Protein AF-A0A9X3T5K3-F1 (afdb_monomer)

Sequence (96 aa):
MSTPELENLAESITALAGARDRIPLNHLLRETALNILILARIASNRLDDRLRREEIESAADHLVTQLRHAAWELPPPPPMAPPSPPDPSPPPPPAH

Foldseek 3Di:
DDDVVVVVVVVVVVVCVVCVVVDPLLVVLQVVLVVLQVVLVVVLVPDPDPVVSVVSNVVSVVSSVVSNVVSVPDDDPDPDDPPDPPDPDDDDDDDD

Organism: NCBI:txid2670330

Mean predicted aligned error: 10.15 Å

Solvent-accessible surface area (backbone atoms only — not comparable to full-atom values): 5841 Å² total; per-residue (Å²): 132,90,56,68,69,60,53,53,48,53,51,49,52,52,52,46,67,74,43,46,92,79,47,57,65,44,56,54,33,50,55,48,33,50,51,46,52,54,50,39,52,58,53,34,74,71,45,89,50,65,67,62,25,52,50,47,50,52,53,42,52,52,50,34,51,53,32,49,51,55,33,66,74,45,79,78,73,78,79,78,76,75,80,77,77,78,78,79,77,79,81,80,79,85,88,131

Structure (mmCIF, N/CA/C/O backbone):
data_AF-A0A9X3T5K3-F1
#
_entry.id   AF-A0A9X3T5K3-F1
#
loop_
_atom_site.group_PDB
_atom_site.id
_atom_site.type_symbol
_atom_site.label_atom_id
_atom_site.label_alt_id
_atom_site.label_comp_id
_atom_site.label_asym_id
_atom_site.label_entity_id
_atom_site.label_seq_id
_atom_site.pdbx_PDB_ins_code
_atom_site.Cartn_x
_atom_site.Cartn_y
_atom_site.Cartn_z
_atom_site.occupancy
_atom_site.B_iso_or_equiv
_atom_site.auth_seq_id
_atom_site.auth_comp_id
_atom_site.auth_asym_id
_atom_site.auth_atom_id
_atom_site.pdbx_PDB_model_num
ATOM 1 N N . MET A 1 1 ? -22.146 -14.484 -2.124 1.00 51.75 1 MET A N 1
ATOM 2 C CA . MET A 1 1 ? -22.370 -13.620 -3.300 1.00 51.75 1 MET A CA 1
ATOM 3 C C . MET A 1 1 ? -21.000 -13.262 -3.837 1.00 51.75 1 MET A C 1
ATOM 5 O O . MET A 1 1 ? -20.180 -12.837 -3.032 1.00 51.75 1 MET A O 1
ATOM 9 N N . SER A 1 2 ? -20.719 -13.520 -5.113 1.00 69.25 2 SER A N 1
ATOM 10 C CA . SER A 1 2 ? -19.504 -13.026 -5.766 1.00 69.25 2 SER A CA 1
ATOM 11 C C . SER A 1 2 ? -19.620 -11.514 -5.945 1.00 69.25 2 SER A C 1
ATOM 13 O O . SER A 1 2 ? -20.669 -11.009 -6.345 1.00 69.25 2 SER A O 1
ATOM 15 N N . THR A 1 3 ? -18.570 -10.789 -5.575 1.00 85.56 3 THR A N 1
ATOM 16 C CA . THR A 1 3 ? -18.431 -9.351 -5.827 1.00 85.56 3 THR A CA 1
ATOM 17 C C . THR A 1 3 ? -17.565 -9.191 -7.076 1.00 85.56 3 THR A C 1
ATOM 19 O O . THR A 1 3 ? -16.348 -9.373 -6.960 1.00 85.56 3 THR A O 1
ATOM 22 N N . PRO A 1 4 ? -18.151 -8.906 -8.252 1.00 87.50 4 PRO A N 1
ATOM 23 C CA . PRO A 1 4 ? -17.423 -8.896 -9.523 1.00 87.50 4 PRO A CA 1
ATOM 24 C C . PRO A 1 4 ? -16.251 -7.903 -9.528 1.00 87.50 4 PRO A C 1
ATOM 26 O O . PRO A 1 4 ? -15.230 -8.144 -10.162 1.00 87.50 4 PRO A O 1
ATOM 29 N N . GLU A 1 5 ? -16.328 -6.815 -8.762 1.00 86.44 5 GLU A N 1
ATOM 30 C CA . GLU A 1 5 ? -15.237 -5.850 -8.605 1.00 86.44 5 GLU A CA 1
ATOM 31 C C . GLU A 1 5 ? -14.012 -6.454 -7.901 1.00 86.44 5 GLU A C 1
ATOM 33 O O . GLU A 1 5 ? -12.876 -6.128 -8.244 1.00 86.44 5 GLU A O 1
ATOM 38 N N . LEU A 1 6 ? -14.230 -7.348 -6.931 1.00 84.06 6 LEU A N 1
ATOM 39 C CA . LEU A 1 6 ? -13.151 -8.039 -6.222 1.00 84.06 6 LEU A CA 1
ATOM 40 C C . LEU A 1 6 ? -12.496 -9.104 -7.107 1.00 84.06 6 LEU A C 1
ATOM 42 O O . LEU A 1 6 ? -11.281 -9.277 -7.054 1.00 84.06 6 LEU A O 1
ATOM 46 N N . GLU A 1 7 ? -13.290 -9.788 -7.929 1.00 86.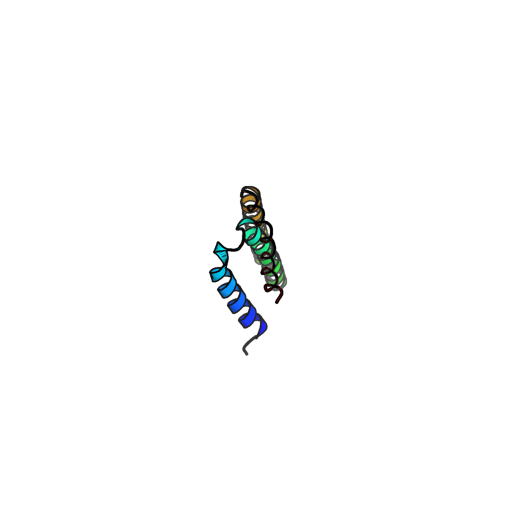69 7 GLU A N 1
ATOM 47 C CA . GLU A 1 7 ? -12.798 -10.754 -8.917 1.00 86.69 7 GLU A CA 1
ATOM 48 C C . GLU A 1 7 ? -11.942 -10.043 -9.973 1.00 86.69 7 GLU A C 1
ATOM 50 O O . GLU A 1 7 ? -10.789 -10.417 -10.180 1.00 86.69 7 GLU A O 1
ATOM 55 N N . ASN A 1 8 ? -12.432 -8.924 -10.515 1.00 86.44 8 ASN A N 1
ATOM 56 C CA . ASN A 1 8 ? -11.677 -8.078 -11.442 1.00 86.44 8 ASN A CA 1
ATOM 57 C C . ASN A 1 8 ? -10.371 -7.553 -10.826 1.00 86.44 8 ASN A C 1
ATOM 59 O O . ASN A 1 8 ? -9.341 -7.494 -11.502 1.00 86.44 8 ASN A O 1
ATOM 63 N N . LEU A 1 9 ? -10.382 -7.174 -9.542 1.00 82.25 9 LEU A N 1
ATOM 64 C CA . LEU A 1 9 ? -9.172 -6.760 -8.830 1.00 82.25 9 LEU A CA 1
ATOM 65 C C . LEU A 1 9 ? -8.174 -7.920 -8.702 1.00 82.25 9 LEU A C 1
ATOM 67 O O . LEU A 1 9 ? -6.985 -7.727 -8.954 1.00 82.25 9 LEU A O 1
ATOM 71 N N . ALA A 1 10 ? -8.637 -9.117 -8.339 1.00 83.56 10 ALA A N 1
ATOM 72 C CA . ALA A 1 10 ? -7.788 -10.300 -8.213 1.00 83.56 10 ALA A CA 1
ATOM 73 C C . ALA A 1 10 ? -7.163 -10.708 -9.560 1.00 83.56 10 ALA A C 1
ATOM 75 O O . ALA A 1 10 ? -5.963 -11.002 -9.628 1.00 83.56 10 ALA A O 1
ATOM 76 N N . GLU A 1 11 ? -7.939 -10.655 -10.644 1.00 87.00 11 GLU A N 1
ATOM 77 C CA . GLU A 1 11 ? -7.443 -10.867 -12.006 1.00 87.00 11 GLU A CA 1
ATOM 78 C C . GLU A 1 11 ? -6.421 -9.798 -12.403 1.00 87.00 11 GLU A C 1
ATOM 80 O O . GLU A 1 11 ? -5.347 -10.125 -12.909 1.00 87.00 11 GLU A O 1
ATOM 85 N N . SER A 1 12 ? -6.695 -8.528 -12.095 1.00 85.44 12 SER A N 1
ATOM 86 C CA . SER A 1 12 ? -5.789 -7.411 -12.384 1.00 85.44 12 SER A CA 1
ATOM 87 C C . SER A 1 12 ? -4.463 -7.524 -11.627 1.00 85.44 12 SER A C 1
ATOM 89 O O . SER A 1 12 ? -3.405 -7.290 -12.208 1.00 85.44 12 SER A O 1
ATOM 91 N N . ILE A 1 13 ? -4.488 -7.932 -10.353 1.00 84.06 13 ILE A N 1
ATOM 92 C CA . ILE A 1 13 ? -3.277 -8.192 -9.555 1.00 84.06 13 ILE A CA 1
ATOM 93 C C . ILE A 1 13 ? -2.482 -9.360 -10.152 1.00 84.06 13 ILE A C 1
ATOM 95 O O . ILE A 1 13 ? -1.256 -9.295 -10.249 1.00 84.06 13 ILE A O 1
ATOM 99 N N . THR A 1 14 ? -3.167 -10.414 -10.597 1.00 84.12 14 THR A N 1
ATOM 100 C CA . THR A 1 14 ? -2.526 -11.568 -11.242 1.00 84.12 14 THR A CA 1
ATOM 101 C C . THR A 1 14 ? -1.875 -11.175 -12.571 1.00 84.12 14 THR A C 1
ATOM 103 O O . THR A 1 14 ? -0.716 -11.514 -12.823 1.00 84.12 14 THR A O 1
ATOM 106 N N . ALA A 1 15 ? -2.577 -10.398 -13.399 1.00 84.88 15 ALA A N 1
ATOM 107 C CA . ALA A 1 15 ? -2.048 -9.855 -14.646 1.00 84.88 15 ALA A CA 1
ATOM 108 C C . ALA A 1 15 ? -0.841 -8.933 -14.398 1.00 84.88 15 ALA A C 1
ATOM 110 O O . ALA A 1 15 ? 0.179 -9.050 -15.081 1.00 84.88 15 ALA A O 1
ATOM 111 N N . LEU A 1 16 ? -0.913 -8.076 -13.374 1.00 82.81 16 LEU A N 1
ATOM 112 C CA . LEU A 1 16 ? 0.186 -7.213 -12.942 1.00 82.81 16 LEU A CA 1
ATOM 113 C C . LEU A 1 16 ? 1.420 -8.028 -12.536 1.00 82.81 16 LEU A C 1
ATOM 115 O O . LEU A 1 16 ? 2.530 -7.715 -12.963 1.00 82.81 16 LEU A O 1
ATOM 119 N N . ALA A 1 17 ? 1.237 -9.106 -11.770 1.00 81.25 17 ALA A N 1
ATOM 120 C CA . ALA A 1 17 ? 2.328 -9.993 -11.380 1.00 81.25 17 ALA A CA 1
ATOM 121 C C . ALA A 1 17 ? 3.016 -10.640 -12.594 1.00 81.25 17 ALA A C 1
ATOM 123 O O . ALA A 1 17 ? 4.235 -10.820 -12.569 1.00 81.25 17 ALA A O 1
ATOM 124 N N . GLY A 1 18 ? 2.262 -10.954 -13.652 1.00 80.50 18 GLY A N 1
ATOM 125 C CA . GLY A 1 18 ? 2.793 -11.459 -14.922 1.00 80.50 18 GLY A CA 1
ATOM 126 C C . GLY A 1 18 ? 3.472 -10.395 -15.795 1.00 80.50 18 GLY A C 1
ATOM 127 O O . GLY A 1 18 ? 4.340 -10.726 -16.599 1.00 80.50 18 GLY A O 1
ATOM 128 N N . ALA A 1 19 ? 3.115 -9.120 -15.631 1.00 83.94 19 ALA A N 1
ATOM 129 C CA . ALA A 1 19 ? 3.678 -7.996 -16.382 1.00 83.94 19 ALA A CA 1
ATOM 130 C C . ALA A 1 19 ? 4.787 -7.233 -15.635 1.00 83.94 19 ALA A C 1
ATOM 132 O O . ALA A 1 19 ? 5.365 -6.307 -16.205 1.00 83.94 19 ALA A O 1
ATOM 133 N N . ARG A 1 20 ? 5.097 -7.605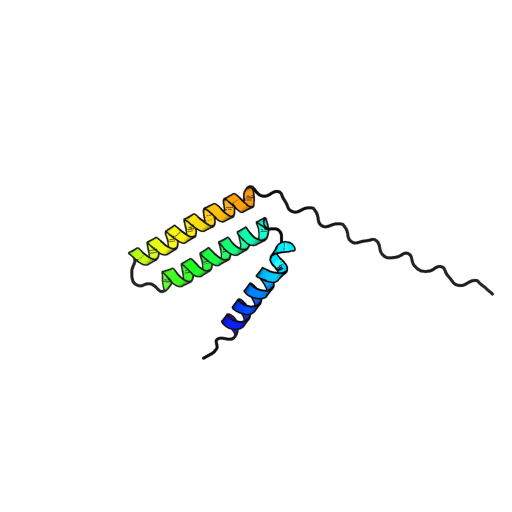 -14.384 1.00 77.81 20 ARG A N 1
ATOM 134 C CA . ARG A 1 20 ? 6.000 -6.868 -13.479 1.00 77.81 20 ARG A CA 1
ATOM 135 C C . ARG A 1 20 ? 7.370 -6.536 -14.076 1.00 77.81 20 ARG A C 1
ATOM 137 O O . ARG A 1 20 ? 7.899 -5.472 -13.794 1.00 77.81 20 ARG A O 1
ATOM 144 N N . ASP A 1 21 ? 7.905 -7.396 -14.942 1.00 81.00 21 ASP A N 1
ATOM 145 C CA . ASP A 1 21 ? 9.223 -7.200 -15.564 1.00 81.00 21 ASP A CA 1
ATOM 146 C C . ASP A 1 21 ? 9.211 -6.103 -16.647 1.00 81.00 21 ASP A C 1
ATOM 148 O O . ASP A 1 21 ? 10.259 -5.638 -17.088 1.00 81.00 21 ASP A O 1
ATOM 152 N N . ARG A 1 22 ? 8.019 -5.679 -17.089 1.00 84.81 22 ARG A N 1
ATOM 153 C CA . ARG A 1 22 ? 7.807 -4.625 -18.096 1.00 84.81 22 ARG A CA 1
ATOM 154 C C . ARG A 1 22 ? 7.458 -3.276 -17.478 1.00 84.81 22 ARG A C 1
ATOM 156 O O . ARG A 1 22 ? 7.395 -2.282 -18.197 1.00 84.81 22 ARG A O 1
ATOM 163 N N . ILE A 1 23 ? 7.189 -3.239 -16.175 1.00 83.12 23 ILE A N 1
ATOM 164 C CA . ILE A 1 23 ? 6.789 -2.024 -15.470 1.00 83.12 23 ILE A CA 1
ATOM 165 C C . ILE A 1 23 ? 7.984 -1.562 -14.639 1.00 83.12 23 ILE A C 1
ATOM 167 O O . ILE A 1 23 ? 8.523 -2.351 -13.862 1.00 83.12 23 ILE A O 1
ATOM 171 N N . PRO A 1 24 ? 8.411 -0.296 -14.764 1.00 87.44 24 PRO A N 1
ATOM 172 C CA . PRO A 1 24 ? 9.482 0.232 -13.935 1.00 87.44 24 PRO A CA 1
ATOM 173 C C . PRO A 1 24 ? 9.203 0.008 -12.442 1.00 87.44 24 PRO A C 1
ATOM 175 O O . PRO A 1 24 ? 8.152 0.401 -11.931 1.00 87.44 24 PRO A O 1
ATOM 178 N N . LEU A 1 25 ? 10.147 -0.615 -11.730 1.00 86.75 25 LEU A N 1
ATOM 179 C CA . LEU A 1 25 ? 9.976 -0.974 -10.316 1.00 86.75 25 LEU A CA 1
ATOM 180 C C . LEU A 1 25 ? 9.652 0.249 -9.445 1.00 86.75 25 LEU A C 1
ATOM 182 O O . LEU A 1 25 ? 8.819 0.170 -8.548 1.00 86.75 25 LEU A O 1
ATOM 186 N N . ASN A 1 26 ? 10.246 1.405 -9.743 1.00 88.38 26 ASN A N 1
ATOM 187 C CA . ASN A 1 26 ? 9.944 2.659 -9.056 1.00 88.38 26 ASN A CA 1
ATOM 188 C C . ASN A 1 26 ? 8.466 3.071 -9.197 1.00 88.38 26 ASN A C 1
ATOM 190 O O . ASN A 1 26 ? 7.892 3.619 -8.256 1.00 88.38 26 ASN A O 1
ATOM 194 N N . HIS A 1 27 ? 7.840 2.798 -10.345 1.00 88.69 27 HIS A N 1
ATOM 195 C CA . HIS A 1 27 ? 6.416 3.041 -10.559 1.00 88.69 27 HIS A CA 1
ATOM 196 C C . HIS A 1 27 ? 5.581 2.046 -9.748 1.00 88.69 27 HIS A C 1
ATOM 198 O O . HIS A 1 27 ? 4.728 2.473 -8.973 1.00 88.69 27 HIS A O 1
ATOM 204 N N . LEU A 1 28 ? 5.904 0.749 -9.812 1.00 89.12 28 LEU A N 1
ATOM 205 C CA . LEU A 1 28 ? 5.221 -0.286 -9.022 1.00 89.12 28 LEU A CA 1
ATOM 206 C C . LEU A 1 28 ? 5.229 0.018 -7.520 1.00 89.12 28 LEU A C 1
ATOM 208 O O . LEU A 1 28 ? 4.194 -0.094 -6.864 1.00 89.12 28 LEU A O 1
ATOM 212 N N . LEU A 1 29 ? 6.374 0.432 -6.972 1.00 91.62 29 LEU A N 1
ATOM 213 C CA . LEU A 1 29 ? 6.508 0.769 -5.552 1.00 91.62 29 LEU A CA 1
ATOM 214 C C . LEU A 1 29 ? 5.639 1.972 -5.156 1.00 91.62 29 LEU A C 1
ATOM 216 O O . LEU A 1 29 ? 5.020 1.954 -4.091 1.00 91.62 29 LEU A O 1
ATOM 220 N N . ARG A 1 30 ? 5.546 2.998 -6.013 1.00 91.56 30 ARG A N 1
ATOM 221 C CA . ARG A 1 30 ? 4.707 4.183 -5.766 1.00 91.56 30 ARG A CA 1
ATOM 222 C C . ARG A 1 30 ? 3.216 3.847 -5.783 1.00 91.56 30 ARG A C 1
ATOM 224 O O . ARG A 1 30 ? 2.512 4.246 -4.857 1.00 91.56 30 ARG A O 1
ATOM 231 N N . GLU A 1 31 ? 2.756 3.089 -6.778 1.00 91.94 31 GLU A N 1
ATOM 232 C CA . GLU A 1 31 ? 1.349 2.662 -6.861 1.00 91.94 31 GLU A CA 1
ATOM 233 C C . GLU A 1 31 ? 0.981 1.731 -5.702 1.00 91.94 31 GLU A C 1
ATOM 235 O O . GLU A 1 31 ? -0.066 1.878 -5.074 1.00 91.94 31 GLU A O 1
ATOM 240 N N . THR A 1 32 ? 1.881 0.812 -5.344 1.00 92.75 32 THR A N 1
ATOM 241 C CA . THR A 1 32 ? 1.680 -0.089 -4.200 1.00 92.75 32 THR A CA 1
ATOM 242 C C . THR A 1 32 ? 1.560 0.693 -2.893 1.00 92.75 32 THR A C 1
ATOM 244 O O . THR A 1 32 ? 0.661 0.424 -2.099 1.00 92.75 32 THR A O 1
ATOM 247 N N . ALA A 1 33 ? 2.409 1.702 -2.679 1.00 94.88 33 ALA A N 1
ATOM 248 C CA . ALA A 1 33 ? 2.332 2.561 -1.502 1.00 94.88 33 ALA A CA 1
ATOM 249 C C . ALA A 1 33 ? 0.990 3.315 -1.417 1.00 94.88 33 ALA A C 1
ATOM 251 O O . ALA A 1 33 ? 0.403 3.419 -0.340 1.00 94.88 33 ALA A O 1
ATOM 252 N N . LEU A 1 34 ? 0.468 3.805 -2.546 1.00 94.88 34 LEU A N 1
ATOM 253 C CA . LEU A 1 34 ? -0.847 4.447 -2.591 1.00 94.88 34 LEU A CA 1
ATOM 254 C C . LEU A 1 34 ? -1.975 3.459 -2.254 1.00 94.88 34 LEU A C 1
ATOM 256 O O . LEU A 1 34 ? -2.835 3.769 -1.428 1.00 94.88 34 LEU A O 1
ATOM 260 N N . ASN A 1 35 ? -1.939 2.259 -2.836 1.00 93.56 35 ASN A N 1
ATOM 261 C CA . ASN A 1 35 ? -2.926 1.211 -2.575 1.00 93.56 35 ASN A CA 1
ATOM 262 C C . ASN A 1 35 ? -2.957 0.808 -1.093 1.00 93.56 35 ASN A C 1
ATOM 264 O O . ASN A 1 35 ? -4.037 0.660 -0.520 1.00 93.56 35 ASN A O 1
ATOM 268 N N . ILE A 1 36 ? -1.789 0.690 -0.451 1.00 95.88 36 ILE A N 1
ATOM 269 C CA . ILE A 1 36 ? -1.683 0.388 0.983 1.00 95.88 36 ILE A CA 1
ATOM 270 C C . ILE A 1 36 ? -2.332 1.490 1.825 1.00 95.88 36 ILE A C 1
ATOM 272 O O . ILE A 1 36 ? -3.126 1.165 2.703 1.00 95.88 36 ILE A O 1
ATOM 276 N N . LEU A 1 37 ? -2.070 2.773 1.541 1.00 95.75 37 LEU A N 1
ATOM 277 C CA . LEU A 1 37 ? -2.696 3.887 2.272 1.00 95.75 37 LEU A CA 1
ATOM 278 C C . LEU A 1 37 ? -4.225 3.856 2.173 1.00 95.75 37 LEU A C 1
ATOM 280 O O . LEU A 1 37 ? -4.921 4.016 3.176 1.00 95.75 37 LEU A O 1
ATOM 284 N N . ILE A 1 38 ? -4.751 3.640 0.965 1.00 95.00 38 ILE A N 1
ATOM 285 C CA . ILE A 1 38 ? -6.197 3.595 0.720 1.00 95.00 38 ILE A CA 1
ATOM 286 C C . ILE A 1 38 ? -6.828 2.438 1.501 1.00 95.00 38 ILE A C 1
ATOM 288 O O . ILE A 1 38 ? -7.804 2.639 2.227 1.00 95.00 38 ILE A O 1
ATOM 292 N N . LEU A 1 39 ? -6.261 1.234 1.388 1.00 94.50 39 LEU A N 1
ATOM 293 C CA . LEU A 1 39 ? -6.785 0.047 2.061 1.00 94.50 39 LEU A CA 1
ATOM 294 C C . LEU A 1 39 ? -6.663 0.148 3.582 1.00 94.50 39 LEU A C 1
ATOM 296 O O . LEU A 1 39 ? -7.617 -0.194 4.280 1.00 94.50 39 LEU A O 1
ATOM 300 N N . ALA A 1 40 ? -5.543 0.668 4.090 1.00 96.62 40 ALA A N 1
ATOM 301 C CA . ALA A 1 40 ? -5.349 0.917 5.513 1.00 96.62 40 ALA A CA 1
ATOM 302 C C . ALA A 1 40 ? -6.421 1.870 6.045 1.00 96.62 40 ALA A C 1
ATOM 304 O O . ALA A 1 40 ? -7.068 1.545 7.034 1.00 96.62 40 ALA A O 1
ATOM 305 N N . ARG A 1 41 ? -6.705 2.976 5.345 1.00 95.19 41 ARG A N 1
ATOM 306 C CA . ARG A 1 41 ? -7.757 3.927 5.735 1.00 95.19 41 ARG A CA 1
ATOM 307 C C . ARG A 1 41 ? -9.158 3.315 5.708 1.00 95.19 41 ARG A C 1
ATOM 309 O O . ARG A 1 41 ? -9.965 3.580 6.596 1.00 95.19 41 ARG A O 1
ATOM 316 N N . ILE A 1 42 ? -9.474 2.507 4.694 1.00 95.19 42 ILE A N 1
ATOM 317 C CA . ILE A 1 42 ? -10.765 1.804 4.614 1.00 95.19 42 ILE A CA 1
ATOM 318 C C . ILE A 1 42 ? -10.906 0.818 5.777 1.00 95.19 42 ILE A C 1
ATOM 320 O O . ILE A 1 42 ? -11.964 0.762 6.402 1.00 95.19 42 ILE A O 1
ATOM 324 N N . ALA A 1 43 ? -9.856 0.047 6.065 1.00 93.94 43 ALA A N 1
ATOM 325 C CA . ALA A 1 43 ? -9.850 -0.922 7.152 1.00 93.94 43 ALA A CA 1
ATOM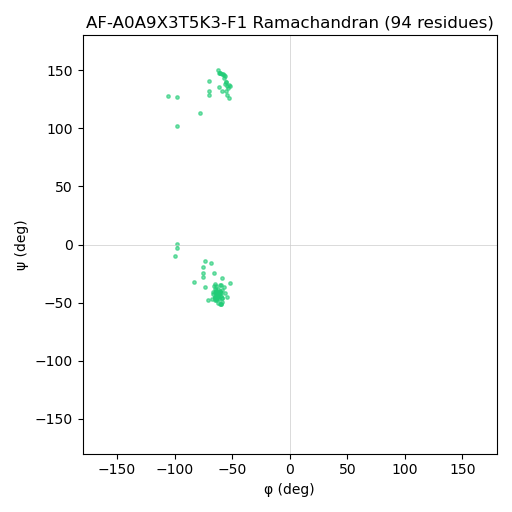 326 C C . ALA A 1 43 ? -9.962 -0.230 8.516 1.00 93.94 43 ALA A C 1
ATOM 328 O O . ALA A 1 43 ? -10.810 -0.602 9.321 1.00 93.94 43 ALA A O 1
ATOM 329 N N . SER A 1 44 ? -9.162 0.811 8.745 1.00 95.69 44 SER A N 1
ATOM 330 C CA . SER A 1 44 ? -9.072 1.529 10.016 1.00 95.69 44 SER A CA 1
ATOM 331 C C . SER A 1 44 ? -10.391 2.225 10.388 1.00 95.69 44 SER A C 1
ATOM 333 O O . SER A 1 44 ? -10.807 2.183 11.545 1.00 95.69 44 SER A O 1
ATOM 335 N N . ASN A 1 45 ? -11.122 2.752 9.397 1.00 95.62 45 ASN A N 1
ATOM 336 C CA . ASN A 1 45 ? -12.459 3.336 9.571 1.00 95.62 45 ASN A CA 1
ATOM 337 C C . ASN A 1 45 ? -13.555 2.316 9.925 1.00 95.62 45 ASN A C 1
ATOM 339 O O . ASN A 1 45 ? -14.645 2.717 10.327 1.00 95.62 45 ASN A O 1
ATOM 343 N N . ARG A 1 46 ? -13.307 1.015 9.734 1.00 95.44 46 ARG A N 1
ATOM 344 C CA . ARG A 1 46 ? -14.251 -0.064 10.071 1.00 95.44 46 ARG A CA 1
ATOM 345 C C . ARG A 1 46 ? -13.950 -0.723 11.417 1.00 95.44 46 ARG A C 1
ATOM 347 O O . ARG A 1 46 ? -14.643 -1.666 11.785 1.00 95.44 46 ARG A O 1
ATOM 354 N N . LEU A 1 47 ? -12.913 -0.272 12.122 1.00 94.25 47 LEU A N 1
ATOM 355 C CA . LEU A 1 47 ? -12.553 -0.786 13.437 1.00 94.25 47 LEU A CA 1
ATOM 356 C C . LEU A 1 47 ? -13.109 0.112 14.540 1.00 94.25 47 LEU A C 1
ATOM 358 O O . LEU A 1 47 ? -12.823 1.309 14.586 1.00 94.25 47 LEU A O 1
ATOM 362 N N . ASP A 1 48 ? -13.833 -0.501 15.472 1.00 94.00 48 ASP A N 1
ATOM 363 C CA . ASP A 1 48 ? -14.312 0.173 16.684 1.00 94.00 48 ASP A CA 1
ATOM 364 C C . ASP A 1 48 ? -13.185 0.369 17.713 1.00 94.00 48 ASP A C 1
ATOM 366 O O . ASP A 1 48 ? -13.186 1.322 18.494 1.00 94.00 48 ASP A O 1
ATOM 370 N N . ASP A 1 49 ? -12.188 -0.520 17.694 1.00 96.62 49 ASP A N 1
ATOM 371 C CA . ASP A 1 49 ?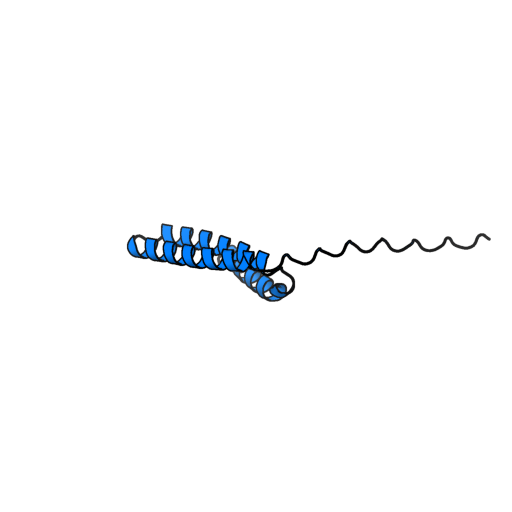 -11.029 -0.470 18.580 1.00 96.62 49 ASP A CA 1
ATOM 372 C C . ASP A 1 49 ? -10.017 0.583 18.107 1.00 96.62 49 ASP A C 1
ATOM 374 O O . ASP A 1 49 ? -9.366 0.453 17.064 1.00 96.62 49 ASP A O 1
ATOM 378 N N . ARG A 1 50 ? -9.866 1.630 18.923 1.00 95.50 50 ARG A N 1
ATOM 379 C CA . ARG A 1 50 ? -8.931 2.728 18.683 1.00 95.50 50 ARG A CA 1
ATOM 380 C C . ARG A 1 50 ? -7.476 2.266 18.618 1.00 95.50 50 ARG A C 1
ATOM 382 O O . ARG A 1 50 ? -6.749 2.779 17.772 1.00 95.50 50 ARG A O 1
ATOM 389 N N . LEU A 1 51 ? -7.058 1.341 19.480 1.00 96.56 51 LEU A N 1
ATOM 390 C CA . LEU A 1 51 ? -5.671 0.879 19.511 1.00 96.56 51 LEU A CA 1
ATOM 391 C C . LEU A 1 51 ? -5.340 0.154 18.205 1.00 96.56 51 LEU A C 1
ATOM 393 O O . LEU A 1 51 ? -4.358 0.476 17.547 1.00 96.56 51 LEU A O 1
ATOM 397 N N . ARG A 1 52 ? -6.228 -0.740 17.760 1.00 95.56 52 ARG A N 1
ATOM 398 C CA . ARG A 1 52 ? -6.051 -1.470 16.495 1.00 95.56 52 ARG A CA 1
ATOM 399 C C . ARG A 1 52 ? -6.085 -0.553 15.274 1.00 95.56 52 ARG A C 1
ATOM 401 O O . ARG A 1 52 ? -5.376 -0.806 14.303 1.00 95.56 52 ARG A O 1
ATOM 408 N N . ARG A 1 53 ? -6.890 0.516 15.306 1.00 96.69 53 ARG A N 1
ATOM 409 C CA . ARG A 1 53 ? -6.859 1.564 14.274 1.00 96.69 53 ARG A CA 1
ATOM 410 C C . ARG A 1 53 ? -5.480 2.222 14.203 1.00 96.69 53 ARG A C 1
ATOM 412 O O . ARG A 1 53 ? -4.913 2.295 13.117 1.00 96.69 53 ARG A O 1
ATOM 419 N N . GLU A 1 54 ? -4.953 2.670 15.342 1.00 95.81 54 GLU A N 1
ATOM 420 C CA . GLU A 1 54 ? -3.643 3.329 15.423 1.00 95.81 54 GLU A CA 1
ATOM 421 C C . GLU A 1 54 ? -2.505 2.385 14.993 1.00 95.81 54 GLU A C 1
ATOM 423 O O . GLU A 1 54 ? -1.600 2.803 14.274 1.00 95.81 54 GLU A O 1
ATOM 428 N N . GLU A 1 55 ? -2.579 1.098 15.344 1.00 96.75 55 GLU A N 1
ATOM 429 C CA . GLU A 1 55 ? -1.619 0.077 14.903 1.00 96.75 55 GLU A CA 1
ATOM 430 C C . GLU A 1 55 ? -1.606 -0.101 13.378 1.00 96.75 55 GLU A C 1
ATOM 432 O O . GLU A 1 55 ? -0.533 -0.111 12.772 1.00 96.75 55 GLU A O 1
ATOM 437 N N . ILE A 1 56 ? -2.780 -0.215 12.741 1.00 96.38 56 ILE A N 1
ATOM 438 C CA . ILE A 1 56 ? -2.881 -0.359 11.279 1.00 96.38 56 ILE A CA 1
ATOM 439 C C . ILE A 1 56 ? -2.353 0.886 10.569 1.00 96.38 56 ILE A C 1
ATOM 441 O O . ILE A 1 56 ? -1.604 0.760 9.600 1.00 96.38 56 ILE A O 1
ATOM 445 N N . GLU A 1 57 ? -2.737 2.074 11.035 1.00 95.38 57 GLU A N 1
ATOM 446 C CA . GLU A 1 57 ? -2.308 3.338 10.430 1.00 95.38 57 GLU A CA 1
ATOM 447 C C . GLU A 1 57 ? -0.790 3.522 10.561 1.00 95.38 57 GLU A C 1
ATOM 449 O O . GLU A 1 57 ? -0.118 3.780 9.564 1.00 95.38 57 GLU A O 1
ATOM 454 N N . SER A 1 58 ? -0.227 3.265 11.745 1.00 97.12 58 SER A N 1
ATOM 455 C CA . SER A 1 58 ? 1.218 3.348 11.990 1.00 97.12 58 SER A CA 1
ATOM 456 C C . SER A 1 58 ? 2.018 2.346 11.148 1.00 97.12 58 SER A C 1
ATOM 458 O O . SER A 1 58 ? 3.025 2.702 10.527 1.00 97.12 58 SER A O 1
ATOM 460 N N . ALA A 1 59 ? 1.556 1.094 11.060 1.00 97.44 59 ALA A N 1
ATOM 461 C CA . ALA A 1 59 ? 2.208 0.074 10.242 1.00 97.44 59 ALA A CA 1
ATOM 462 C C . ALA A 1 59 ? 2.169 0.424 8.745 1.00 97.44 59 ALA A C 1
ATOM 464 O O . ALA A 1 59 ? 3.170 0.255 8.041 1.00 97.44 59 ALA A O 1
ATOM 465 N N . ALA A 1 60 ? 1.032 0.934 8.261 1.00 97.81 60 ALA A N 1
ATOM 466 C CA . ALA A 1 60 ? 0.876 1.369 6.879 1.00 97.81 60 ALA A CA 1
ATOM 467 C C . ALA A 1 60 ? 1.792 2.556 6.555 1.00 97.81 60 ALA A C 1
ATOM 469 O O . ALA A 1 60 ? 2.506 2.507 5.553 1.00 97.81 60 ALA A O 1
ATOM 470 N N . ASP A 1 61 ? 1.835 3.575 7.415 1.00 97.38 61 ASP A N 1
ATOM 471 C CA . ASP A 1 61 ? 2.693 4.750 7.238 1.00 97.38 61 ASP A CA 1
ATOM 472 C C . ASP A 1 61 ? 4.179 4.379 7.224 1.00 97.38 61 ASP A C 1
ATOM 474 O O . ASP A 1 61 ? 4.938 4.860 6.371 1.00 97.38 61 ASP A O 1
ATOM 478 N N . HIS A 1 62 ? 4.600 3.481 8.121 1.00 98.00 62 HIS A N 1
ATOM 479 C CA . HIS A 1 62 ? 5.973 2.989 8.147 1.00 98.00 62 HIS A CA 1
ATOM 480 C C . HIS A 1 62 ? 6.335 2.281 6.835 1.00 98.00 62 HIS A C 1
ATOM 482 O O . HIS A 1 62 ? 7.326 2.633 6.192 1.00 98.00 62 HIS A O 1
ATOM 488 N N . LEU A 1 63 ? 5.512 1.328 6.389 1.00 97.44 63 LEU A N 1
ATOM 489 C CA . LEU A 1 63 ? 5.762 0.590 5.151 1.00 97.44 63 LEU A CA 1
ATOM 490 C C . LEU A 1 63 ? 5.772 1.515 3.925 1.00 97.44 63 LEU A C 1
ATOM 492 O O . LEU A 1 63 ? 6.665 1.428 3.086 1.00 97.44 63 LEU A O 1
ATOM 496 N N . VAL A 1 64 ? 4.817 2.437 3.835 1.00 97.50 64 VAL A N 1
ATOM 497 C CA . VAL A 1 64 ? 4.716 3.419 2.746 1.00 97.50 64 VAL A CA 1
ATOM 498 C C . VAL A 1 64 ? 5.946 4.311 2.681 1.00 97.50 64 VAL A C 1
ATOM 500 O O . VAL A 1 64 ? 6.444 4.587 1.588 1.00 97.50 64 VAL A O 1
ATOM 503 N N . THR A 1 65 ? 6.459 4.732 3.835 1.00 97.44 65 THR A N 1
ATOM 504 C CA . THR A 1 65 ? 7.705 5.497 3.925 1.00 97.44 65 THR A CA 1
ATOM 505 C C . THR A 1 65 ? 8.862 4.701 3.326 1.00 97.44 65 THR A C 1
ATOM 507 O O . 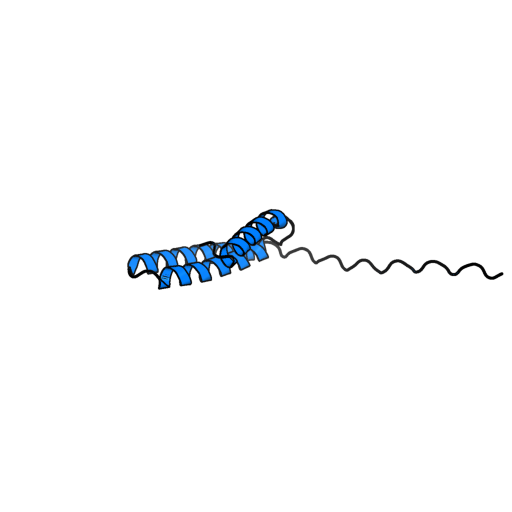THR A 1 65 ? 9.536 5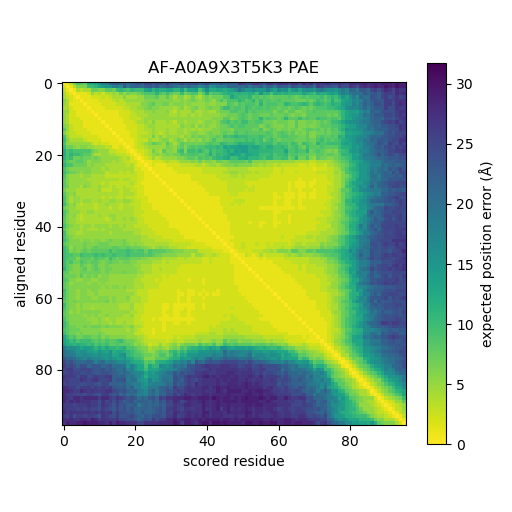.197 2.423 1.00 97.44 65 THR A O 1
ATOM 510 N N . GLN A 1 66 ? 9.022 3.434 3.716 1.00 97.31 66 GLN A N 1
ATOM 511 C CA . GLN A 1 66 ? 10.082 2.569 3.187 1.00 97.31 66 GLN A CA 1
ATOM 512 C C . GLN A 1 66 ? 9.954 2.324 1.678 1.00 97.31 66 GLN A C 1
ATOM 514 O O . GLN A 1 66 ? 10.944 2.406 0.954 1.00 97.31 66 GLN A O 1
ATOM 519 N N . LEU A 1 67 ? 8.738 2.091 1.173 1.00 95.56 67 LEU A N 1
ATOM 520 C CA . LEU A 1 67 ? 8.501 1.902 -0.263 1.00 95.56 67 LEU A CA 1
ATOM 521 C C . LEU A 1 67 ? 8.812 3.170 -1.066 1.00 95.56 67 LEU A C 1
ATOM 523 O O . LEU A 1 67 ? 9.371 3.086 -2.160 1.00 95.56 67 LEU A O 1
ATOM 527 N N . ARG A 1 68 ? 8.480 4.351 -0.531 1.00 93.88 68 ARG A N 1
ATOM 528 C CA . ARG A 1 68 ? 8.799 5.637 -1.167 1.00 93.88 68 ARG A CA 1
ATOM 529 C C . ARG A 1 68 ? 10.300 5.896 -1.196 1.00 93.88 68 ARG A C 1
ATOM 531 O O . ARG A 1 68 ? 10.791 6.313 -2.242 1.00 93.88 68 ARG A O 1
ATOM 538 N N . HIS A 1 69 ? 11.010 5.612 -0.104 1.00 94.81 69 HIS A N 1
ATOM 539 C CA . HIS A 1 69 ? 12.471 5.701 -0.061 1.00 94.81 69 HIS A CA 1
ATOM 540 C C . HIS A 1 69 ? 13.115 4.764 -1.082 1.00 94.81 69 HIS A C 1
ATOM 542 O O . HIS A 1 69 ? 13.866 5.229 -1.936 1.00 94.81 69 HIS A O 1
ATOM 548 N N . ALA A 1 70 ? 12.728 3.487 -1.093 1.00 93.12 70 ALA A N 1
ATOM 549 C CA . ALA A 1 70 ? 13.218 2.533 -2.083 1.00 93.12 70 ALA A CA 1
ATOM 550 C C . ALA A 1 70 ? 12.938 3.009 -3.521 1.00 93.12 70 ALA A C 1
ATOM 552 O O . ALA A 1 70 ? 13.809 2.951 -4.381 1.00 93.12 70 ALA A O 1
ATOM 553 N N .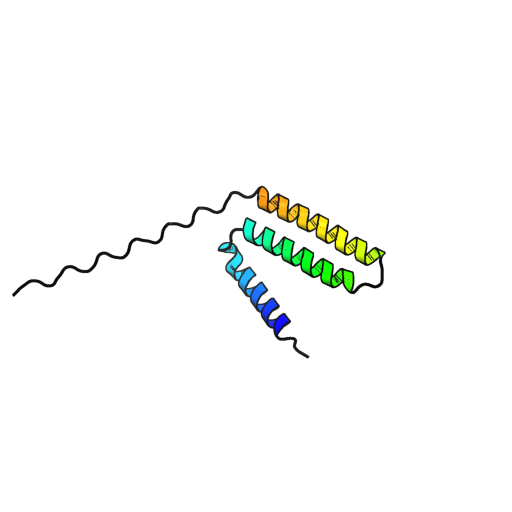 ALA A 1 71 ? 11.749 3.560 -3.789 1.00 91.06 71 ALA A N 1
ATOM 554 C CA . ALA A 1 71 ? 11.408 4.097 -5.106 1.00 91.06 71 ALA A CA 1
ATOM 555 C C . ALA A 1 71 ? 12.232 5.332 -5.518 1.00 91.06 71 ALA A C 1
ATOM 557 O O . ALA A 1 71 ? 12.317 5.622 -6.711 1.00 91.06 71 ALA A O 1
ATOM 558 N N . TRP A 1 72 ? 12.772 6.089 -4.560 1.00 89.94 72 TRP A N 1
ATOM 559 C CA . TRP A 1 72 ? 13.639 7.247 -4.805 1.00 89.94 72 TRP A CA 1
ATOM 560 C C . TRP A 1 72 ? 15.096 6.850 -5.038 1.00 89.94 72 TRP A C 1
ATOM 562 O O . TRP A 1 72 ? 15.787 7.521 -5.798 1.00 89.94 72 TRP A O 1
ATOM 572 N N . GLU A 1 73 ? 15.551 5.773 -4.402 1.00 91.81 73 GLU A N 1
ATOM 573 C CA . GLU A 1 73 ? 16.910 5.243 -4.560 1.00 91.81 73 GLU A CA 1
ATOM 574 C C . GLU A 1 73 ? 17.105 4.491 -5.883 1.00 91.81 73 GLU A C 1
ATOM 576 O O . GLU A 1 73 ? 18.235 4.308 -6.340 1.00 91.81 73 GLU A O 1
ATOM 581 N N . LEU A 1 74 ? 16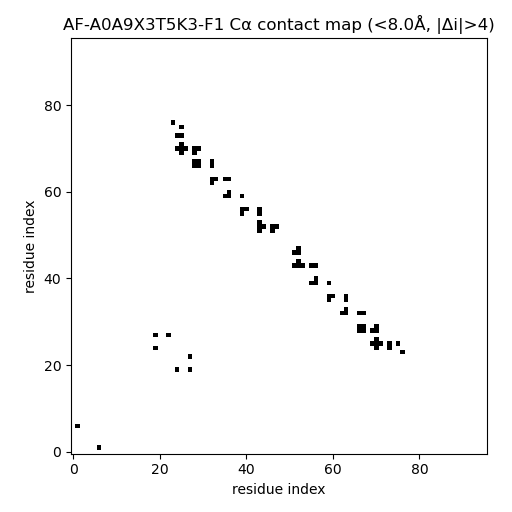.012 4.066 -6.523 1.00 87.00 74 LEU A N 1
ATOM 582 C CA . LEU A 1 74 ? 16.070 3.405 -7.821 1.00 87.00 74 LEU A CA 1
ATOM 583 C C . LEU A 1 74 ? 16.472 4.379 -8.940 1.00 87.00 74 LEU A C 1
ATOM 585 O O . LEU A 1 74 ? 15.985 5.513 -8.984 1.00 87.00 74 LEU A O 1
ATOM 589 N N . PRO A 1 75 ? 17.302 3.927 -9.901 1.00 81.44 75 PRO A N 1
ATOM 590 C CA . PRO A 1 75 ? 17.631 4.731 -11.067 1.00 81.44 75 PRO A CA 1
ATOM 591 C C . PRO A 1 75 ? 16.358 5.061 -11.866 1.00 81.44 75 PRO A C 1
ATOM 593 O O . PRO A 1 75 ? 15.423 4.250 -11.906 1.00 81.44 75 PRO A O 1
ATOM 596 N N . PRO A 1 76 ? 16.297 6.239 -12.516 1.00 73.25 76 PRO A N 1
ATOM 597 C CA . PRO A 1 76 ? 15.173 6.575 -13.377 1.00 73.25 76 PRO A CA 1
ATOM 598 C C . PRO A 1 76 ? 15.031 5.522 -14.486 1.00 73.25 76 PRO A C 1
ATOM 600 O O . PRO A 1 76 ? 16.042 4.976 -14.944 1.00 73.25 76 PRO A O 1
ATOM 603 N N . PRO A 1 77 ? 13.796 5.222 -14.930 1.00 71.00 77 PRO A N 1
ATOM 604 C CA . PRO A 1 77 ? 13.595 4.284 -16.019 1.00 71.00 77 PRO A CA 1
ATOM 605 C C . PRO A 1 77 ? 14.362 4.762 -17.258 1.00 71.00 77 PRO A C 1
ATOM 607 O O . PRO A 1 77 ? 14.429 5.974 -17.500 1.00 71.00 77 PRO A O 1
ATOM 610 N N . PRO A 1 78 ? 14.939 3.838 -18.047 1.00 72.25 78 PRO A N 1
ATOM 611 C CA . PRO A 1 78 ? 15.567 4.210 -19.302 1.00 72.25 78 PRO A CA 1
ATOM 612 C C . PRO A 1 78 ? 14.543 4.960 -20.169 1.00 72.25 78 PRO A C 1
ATOM 614 O O . PRO A 1 78 ? 13.365 4.584 -20.178 1.00 72.25 78 PRO A O 1
ATOM 617 N N . PRO A 1 79 ? 14.952 6.030 -20.874 1.00 69.38 79 PRO A N 1
ATOM 618 C CA . PRO A 1 79 ? 14.052 6.734 -21.774 1.00 69.38 79 PRO A CA 1
ATOM 619 C C . PRO A 1 79 ? 13.478 5.733 -22.780 1.00 69.38 79 PRO A C 1
ATOM 621 O O . PRO A 1 79 ? 14.221 4.930 -23.349 1.00 69.38 79 PRO A O 1
ATOM 624 N N . MET A 1 80 ? 12.156 5.756 -22.977 1.00 65.81 80 MET A N 1
ATOM 625 C CA . MET A 1 80 ? 11.526 4.945 -24.018 1.00 65.81 80 MET A CA 1
ATOM 626 C C . MET A 1 80 ? 12.200 5.273 -25.348 1.00 65.81 80 MET A C 1
ATOM 628 O O . MET A 1 80 ? 12.336 6.449 -25.697 1.00 65.81 80 MET A O 1
ATOM 632 N N . ALA A 1 81 ? 12.647 4.241 -26.066 1.00 65.56 81 ALA A N 1
ATOM 633 C CA . ALA A 1 81 ? 13.216 4.424 -27.390 1.00 65.56 81 ALA A CA 1
ATOM 634 C C . ALA A 1 81 ? 12.209 5.199 -28.263 1.00 65.56 81 ALA A C 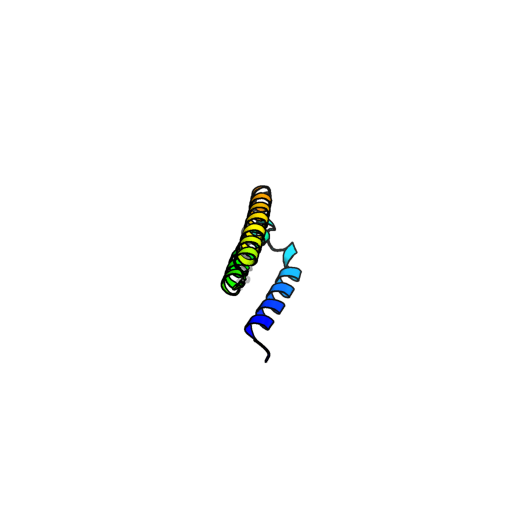1
ATOM 636 O O . ALA A 1 81 ? 11.008 4.907 -28.196 1.00 65.56 81 ALA A O 1
ATOM 637 N N . PRO A 1 82 ? 12.658 6.198 -29.045 1.00 72.12 82 PRO A N 1
ATOM 638 C CA . PRO A 1 82 ? 11.771 6.897 -29.961 1.00 72.12 82 PRO A CA 1
ATOM 639 C C . PRO A 1 82 ? 11.110 5.880 -30.904 1.00 72.12 82 PRO A C 1
ATOM 641 O O . PRO A 1 82 ? 11.752 4.884 -31.259 1.00 72.12 82 PRO A O 1
ATOM 644 N N . PRO A 1 83 ? 9.841 6.096 -31.298 1.00 76.44 83 PRO A N 1
ATOM 645 C CA . PRO A 1 83 ? 9.180 5.218 -32.253 1.00 76.44 83 PRO A CA 1
ATOM 646 C C . PRO A 1 83 ? 10.046 5.100 -33.510 1.00 76.44 83 PRO A C 1
ATOM 648 O O . PRO A 1 83 ? 10.582 6.102 -33.993 1.00 76.44 83 PRO A O 1
ATOM 651 N N . SER A 1 84 ? 10.213 3.874 -34.012 1.00 77.06 84 SER A N 1
ATOM 652 C CA . SER A 1 84 ? 10.938 3.630 -35.258 1.00 77.06 84 SER A CA 1
ATOM 653 C C . SER A 1 84 ? 10.354 4.511 -36.370 1.00 77.06 84 SER A C 1
ATOM 655 O O . SER A 1 84 ? 9.127 4.646 -36.441 1.00 77.06 84 SER A O 1
ATOM 657 N N . PRO A 1 85 ? 11.192 5.143 -37.214 1.00 81.31 85 PRO A N 1
ATOM 658 C CA . PRO A 1 85 ? 10.691 5.932 -38.329 1.00 81.31 85 PRO A CA 1
ATOM 659 C C . PRO A 1 85 ? 9.797 5.059 -39.225 1.00 81.31 85 PRO A C 1
ATOM 661 O O . PRO A 1 85 ? 10.052 3.857 -39.337 1.00 81.31 85 PRO A O 1
ATOM 664 N N . PRO A 1 86 ? 8.746 5.635 -39.837 1.00 81.00 86 PRO A N 1
ATOM 665 C CA . PRO A 1 86 ? 7.889 4.896 -40.755 1.00 81.00 86 PRO A CA 1
ATOM 666 C C . PRO A 1 86 ? 8.733 4.293 -41.881 1.00 81.00 86 PRO A C 1
ATOM 668 O O . PRO A 1 86 ? 9.641 4.956 -42.391 1.00 81.00 86 PRO A O 1
ATOM 671 N N . ASP A 1 87 ? 8.432 3.045 -42.248 1.00 81.00 87 ASP A N 1
ATOM 672 C CA . ASP A 1 87 ? 9.109 2.360 -43.349 1.00 81.00 87 ASP A CA 1
ATOM 673 C C . ASP A 1 87 ? 9.083 3.237 -44.614 1.00 81.00 87 ASP A C 1
ATOM 675 O O . ASP A 1 87 ? 8.042 3.835 -44.929 1.00 81.00 87 ASP A O 1
ATOM 679 N N . PRO A 1 88 ? 10.205 3.344 -45.350 1.00 82.12 88 PRO A N 1
ATOM 680 C CA . PRO A 1 88 ? 10.231 4.098 -46.591 1.00 82.12 88 PRO A CA 1
ATOM 681 C C . PRO A 1 88 ? 9.207 3.504 -47.561 1.00 82.12 88 PRO A C 1
ATOM 683 O O . PRO A 1 88 ? 9.138 2.290 -47.755 1.00 82.12 88 PRO A O 1
ATOM 686 N N . SER A 1 89 ? 8.392 4.373 -48.165 1.00 82.00 89 SER A N 1
ATOM 687 C CA . SER A 1 89 ? 7.400 3.951 -49.154 1.00 82.00 89 SER A CA 1
ATOM 688 C C . SER A 1 89 ? 8.074 3.173 -50.292 1.00 82.00 89 SER A C 1
ATOM 690 O O . SER A 1 89 ? 9.167 3.560 -50.720 1.00 82.00 89 SER A O 1
ATOM 692 N N . PRO A 1 90 ? 7.449 2.092 -50.795 1.00 82.88 90 PRO A N 1
ATOM 693 C CA . PRO A 1 90 ? 8.014 1.321 -51.892 1.00 82.88 90 PRO A CA 1
ATOM 694 C C . PRO A 1 90 ? 8.211 2.209 -53.131 1.00 82.88 90 PRO A C 1
ATOM 696 O O . PRO A 1 90 ? 7.422 3.134 -53.356 1.00 82.88 90 PRO A O 1
ATOM 699 N N . PRO A 1 91 ? 9.259 1.956 -53.935 1.00 83.56 91 PRO A N 1
ATOM 700 C CA . PRO A 1 91 ? 9.539 2.751 -55.122 1.00 83.56 91 PRO A CA 1
ATOM 701 C C . PRO A 1 91 ? 8.370 2.682 -56.119 1.00 83.56 91 PRO A C 1
ATOM 703 O O . PRO A 1 91 ? 7.696 1.650 -56.206 1.00 83.56 91 PRO A O 1
ATOM 706 N N . PRO A 1 92 ? 8.121 3.762 -56.883 1.00 82.06 92 PRO A N 1
ATOM 707 C CA . PRO A 1 92 ? 7.078 3.766 -57.899 1.00 82.06 92 PRO A CA 1
ATOM 708 C C . PRO A 1 92 ? 7.365 2.707 -58.979 1.00 82.06 92 PRO A C 1
ATOM 710 O O . PRO A 1 92 ? 8.533 2.441 -59.284 1.00 82.06 92 PRO A O 1
ATOM 713 N N . PRO A 1 93 ? 6.320 2.096 -59.569 1.00 82.88 93 PRO A N 1
ATOM 714 C CA . PRO A 1 93 ? 6.491 1.125 -60.643 1.00 82.88 93 PRO A CA 1
ATOM 715 C C . PRO A 1 93 ? 7.146 1.776 -61.878 1.00 82.88 93 PRO A C 1
ATOM 717 O O . PRO A 1 93 ? 6.953 2.972 -62.113 1.00 82.88 93 PRO A O 1
ATOM 720 N N . PRO A 1 94 ? 7.920 1.013 -62.673 1.00 81.69 94 PRO A N 1
ATOM 721 C CA . PRO A 1 94 ? 8.576 1.533 -63.868 1.00 81.69 94 PRO A CA 1
ATOM 722 C C . PRO A 1 94 ? 7.546 2.044 -64.886 1.00 81.69 94 PRO A C 1
ATOM 724 O O . PRO A 1 94 ? 6.532 1.392 -65.135 1.00 81.69 94 PRO A O 1
ATOM 727 N N . ALA A 1 95 ? 7.814 3.217 -65.465 1.00 79.69 95 ALA A N 1
ATOM 728 C CA . ALA A 1 95 ? 7.000 3.787 -66.534 1.00 79.69 95 ALA A CA 1
ATOM 729 C C . ALA A 1 95 ? 7.173 2.964 -67.823 1.00 79.69 95 ALA A C 1
ATOM 731 O O . ALA A 1 95 ? 8.305 2.689 -68.228 1.00 79.69 95 ALA A O 1
ATOM 732 N N . HIS A 1 96 ? 6.049 2.566 -68.422 1.00 71.75 96 HIS A N 1
ATOM 733 C CA . HIS A 1 96 ? 5.976 1.932 -69.740 1.00 71.75 96 HIS A CA 1
ATOM 734 C C . HIS A 1 96 ? 5.984 2.969 -70.862 1.00 71.75 96 HIS A C 1
ATOM 736 O O . HIS A 1 96 ? 5.366 4.041 -70.669 1.00 71.75 96 HIS A O 1
#

Radius of gyration: 23.15 Å; Cα contacts (8 Å, |Δi|>4): 43; chains: 1; bounding box: 40×21×89 Å

pLDDT: mean 87.39, std 9.07, range [51.75, 98.0]

Secondary structure (DSSP, 8-state):
---HHHHHHHHHHHHHHHHGGGS-HHHHHHHHHHHHHHHHHHHHTT-S-HHHHHHHHHHHHHHHHHHHHHHHHSPPPPPPPPPPPPPPPPPPPPP-